Protein AF-A9WNI6-F1 (afdb_monomer_lite)

InterPro domains:
  IPR001867 OmpR/PhoB-type DNA-binding domain [PF00486] (1-28)
  IPR001867 OmpR/PhoB-type DNA-binding domain [PS51755] (1-30)
  IPR016032 Signal transduction response regulator, C-terminal effector [SSF46894] (1-29)
  IPR036388 Winged helix-like DNA-binding domain superfamily [G3DSA:1.10.10.10] (1-31)

Organism: Renibacterium salmoninarum (strain ATCC 33209 / DSM 20767 / JCM 11484 / NBRC 15589 / NCIMB 2235) (NCBI:txid288705)

Sequence (41 aa):
MHVRRLRAKLGSDHENLISTVRNVGYRLTLMRVPDEELSEA

Secondary structure (DSSP, 8-state):
-HHHHHHHHH-GGGGGGEEEETTTEEEE----S-TTSSS--

Radius of gyration: 11.34 Å; chains: 1; bounding box: 24×24×27 Å
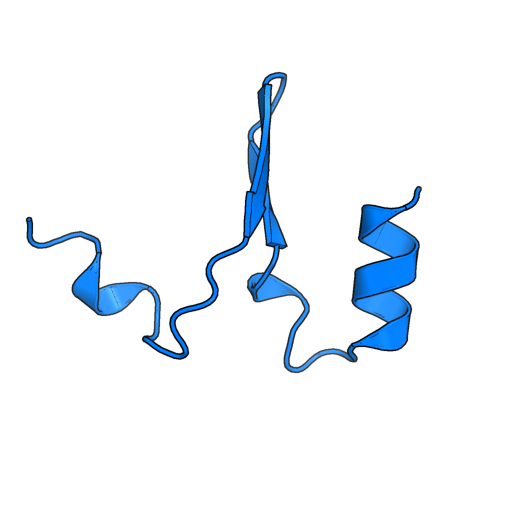
Structure (mmCIF, N/CA/C/O backbone):
data_AF-A9WNI6-F1
#
_entry.id   AF-A9WNI6-F1
#
loop_
_atom_site.group_PDB
_atom_site.id
_atom_site.type_symbol
_atom_site.label_atom_id
_atom_site.label_alt_id
_atom_site.label_comp_id
_atom_site.label_asym_id
_atom_site.label_entity_id
_atom_site.label_seq_id
_atom_site.pdbx_PDB_ins_code
_atom_site.Cartn_x
_atom_site.Cartn_y
_atom_site.Cartn_z
_atom_site.occupancy
_atom_site.B_iso_or_equiv
_atom_site.auth_seq_id
_atom_site.auth_comp_id
_atom_site.auth_asym_id
_atom_site.auth_atom_id
_atom_site.pdbx_PDB_model_num
ATOM 1 N N . MET A 1 1 ? 7.174 9.172 5.426 1.00 81.12 1 MET A N 1
ATOM 2 C CA . MET A 1 1 ? 6.579 9.765 6.649 1.00 81.12 1 MET A CA 1
ATOM 3 C C . MET A 1 1 ? 5.063 9.910 6.531 1.00 81.12 1 MET A C 1
ATOM 5 O O . MET A 1 1 ? 4.373 9.340 7.363 1.00 81.12 1 MET A O 1
ATOM 9 N N . HIS A 1 2 ? 4.537 10.549 5.476 1.00 85.31 2 HIS A N 1
ATOM 10 C CA . HIS A 1 2 ? 3.085 10.687 5.258 1.00 85.31 2 HIS A CA 1
ATOM 11 C C . HIS A 1 2 ? 2.313 9.355 5.308 1.00 85.31 2 HIS A C 1
ATOM 13 O O . HIS A 1 2 ? 1.371 9.243 6.080 1.00 85.31 2 HIS A O 1
ATOM 19 N N . VAL A 1 3 ? 2.780 8.307 4.618 1.00 81.69 3 VAL A N 1
ATOM 20 C CA . VAL A 1 3 ? 2.138 6.974 4.656 1.00 81.69 3 VAL A CA 1
ATOM 21 C C . VAL A 1 3 ? 2.239 6.289 6.024 1.00 81.69 3 VAL A C 1
ATOM 23 O O . VAL A 1 3 ? 1.280 5.677 6.473 1.00 81.69 3 VAL A O 1
ATOM 26 N N . ARG A 1 4 ? 3.352 6.455 6.753 1.00 83.44 4 ARG A N 1
ATOM 27 C CA . ARG A 1 4 ? 3.485 5.925 8.125 1.00 83.44 4 ARG A CA 1
ATOM 28 C C . ARG A 1 4 ? 2.529 6.617 9.101 1.00 83.44 4 ARG A C 1
ATOM 30 O O . ARG A 1 4 ? 1.925 5.955 9.933 1.00 83.44 4 ARG A O 1
ATOM 37 N N . ARG A 1 5 ? 2.361 7.939 8.974 1.00 86.75 5 ARG A N 1
ATOM 38 C CA . ARG A 1 5 ? 1.410 8.713 9.785 1.00 86.75 5 ARG A CA 1
ATOM 39 C C . ARG A 1 5 ? -0.042 8.382 9.426 1.00 86.75 5 ARG A C 1
ATOM 41 O O . ARG A 1 5 ? -0.883 8.392 10.311 1.00 86.75 5 ARG A O 1
ATOM 48 N N . LEU A 1 6 ? -0.328 8.085 8.157 1.00 83.31 6 LEU A N 1
ATOM 49 C CA . LEU A 1 6 ? -1.639 7.599 7.722 1.00 83.31 6 LEU A CA 1
ATOM 50 C C . LEU A 1 6 ? -1.961 6.229 8.332 1.00 83.31 6 LEU A C 1
ATOM 52 O O . LEU A 1 6 ? -3.025 6.100 8.923 1.00 83.31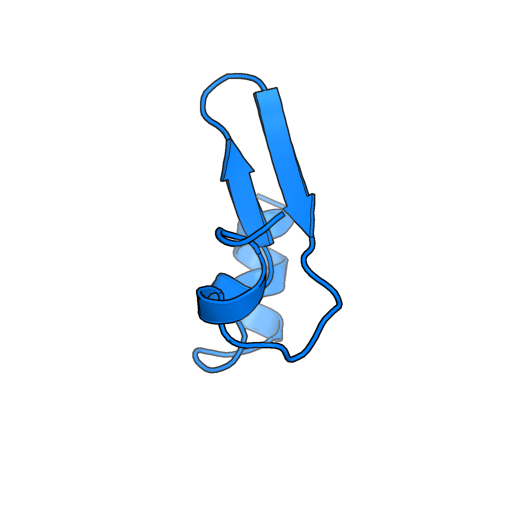 6 LEU A O 1
ATOM 56 N N . ARG A 1 7 ? -1.033 5.260 8.294 1.00 81.00 7 ARG A N 1
ATOM 57 C CA . ARG A 1 7 ? -1.207 3.945 8.951 1.00 81.00 7 ARG A CA 1
ATOM 58 C C . ARG A 1 7 ? -1.503 4.080 10.449 1.00 81.00 7 ARG A C 1
ATOM 60 O O . ARG A 1 7 ? -2.497 3.554 10.926 1.00 81.00 7 ARG A O 1
ATOM 67 N N . ALA A 1 8 ? -0.739 4.919 11.152 1.00 82.12 8 ALA A N 1
ATOM 68 C CA . ALA A 1 8 ? -0.973 5.196 12.571 1.00 82.12 8 ALA A CA 1
ATOM 69 C C . ALA A 1 8 ? -2.336 5.858 12.867 1.00 82.12 8 ALA A C 1
ATOM 71 O O . ALA A 1 8 ? -2.859 5.709 13.966 1.00 82.12 8 ALA A O 1
ATOM 72 N N . LYS A 1 9 ? -2.906 6.606 11.911 1.00 83.69 9 LYS A N 1
ATOM 73 C CA . LYS A 1 9 ? -4.233 7.234 12.043 1.00 83.69 9 LYS A CA 1
ATOM 74 C C . LYS A 1 9 ? -5.386 6.293 11.692 1.00 83.69 9 LYS A C 1
ATOM 76 O O . LYS A 1 9 ? -6.473 6.469 12.224 1.00 83.69 9 LYS A O 1
ATOM 81 N N . LEU A 1 10 ? -5.163 5.360 10.771 1.00 76.19 10 LEU A N 1
ATOM 82 C CA . LEU A 1 10 ? -6.167 4.416 10.276 1.00 76.19 10 LEU A CA 1
ATOM 83 C C . LEU A 1 10 ? -6.303 3.166 11.168 1.00 76.19 10 LEU A C 1
ATOM 85 O O . LEU A 1 10 ? -7.300 2.453 11.068 1.00 76.19 10 LEU A O 1
ATOM 89 N N . GLY A 1 11 ? -5.334 2.934 12.058 1.00 73.19 11 GLY A N 1
ATOM 90 C CA . GLY A 1 11 ? -5.311 1.778 12.952 1.00 73.19 11 GLY A CA 1
ATOM 91 C C . GLY A 1 11 ? -4.821 0.502 12.262 1.00 73.19 11 GLY A C 1
ATOM 92 O O . GLY A 1 11 ? -4.670 0.458 11.039 1.00 73.19 11 GLY A O 1
ATOM 93 N N . SER A 1 12 ? -4.578 -0.539 13.066 1.00 68.94 12 SER A N 1
ATOM 94 C CA . SER A 1 12 ? -4.086 -1.861 12.633 1.00 68.94 12 SER A CA 1
ATOM 95 C C . SER A 1 12 ? -4.922 -2.484 11.516 1.00 68.94 12 SER A C 1
ATOM 97 O O . SER A 1 12 ? -4.391 -3.158 10.639 1.00 68.94 12 SER A O 1
ATOM 99 N N . ASP A 1 13 ? -6.222 -2.209 11.523 1.00 70.69 13 ASP A N 1
ATOM 100 C CA . ASP A 1 13 ? -7.208 -2.847 10.648 1.00 70.69 13 ASP A CA 1
ATOM 101 C C . ASP A 1 13 ? -7.070 -2.407 9.182 1.00 70.69 13 ASP A C 1
ATOM 103 O O . ASP A 1 13 ? -7.558 -3.070 8.271 1.00 70.69 13 ASP A O 1
ATOM 107 N N . HIS A 1 14 ? -6.380 -1.290 8.946 1.00 71.12 14 HIS A N 1
ATOM 108 C CA . HIS A 1 14 ? -6.294 -0.630 7.646 1.00 71.12 14 HIS A CA 1
ATOM 109 C C . HIS A 1 14 ? -4.844 -0.381 7.199 1.00 71.12 14 HIS A C 1
ATOM 111 O O . HIS A 1 14 ? -4.611 0.317 6.207 1.00 71.12 14 HIS A O 1
ATOM 117 N N . GLU A 1 15 ? -3.844 -0.945 7.889 1.00 70.38 15 GLU A N 1
ATOM 118 C CA . GLU A 1 15 ? -2.433 -0.759 7.514 1.00 70.38 15 GLU A CA 1
ATOM 119 C C . GLU A 1 15 ? -2.095 -1.359 6.143 1.00 70.38 15 GLU A C 1
ATOM 121 O O . GLU A 1 15 ? -1.233 -0.828 5.428 1.00 70.38 15 GLU A O 1
ATOM 126 N N . ASN A 1 16 ? -2.824 -2.412 5.767 1.00 74.50 16 ASN A N 1
ATOM 127 C CA . ASN A 1 16 ? -2.668 -3.135 4.508 1.00 74.50 16 ASN A CA 1
ATOM 128 C C . ASN A 1 16 ? -3.312 -2.427 3.305 1.00 74.50 16 ASN A C 1
ATOM 130 O O . ASN A 1 16 ? -2.976 -2.760 2.174 1.00 74.50 16 ASN A O 1
ATOM 134 N N . LEU A 1 17 ? -4.144 -1.393 3.512 1.00 79.38 17 LEU A N 1
ATOM 135 C CA . LEU A 1 17 ? -4.760 -0.639 2.406 1.00 79.38 17 LEU A CA 1
ATOM 136 C C . LEU A 1 17 ? -3.735 0.102 1.535 1.00 79.38 17 LEU A C 1
ATOM 138 O O . LEU A 1 17 ? -4.013 0.430 0.380 1.00 79.38 17 LEU A O 1
ATOM 142 N N . ILE A 1 18 ? -2.565 0.421 2.100 1.00 85.50 18 ILE A N 1
ATOM 143 C CA . ILE A 1 18 ? -1.506 1.152 1.404 1.00 85.50 18 ILE A CA 1
ATOM 144 C C . ILE A 1 18 ? -0.296 0.239 1.239 1.00 85.50 18 ILE A C 1
ATOM 146 O O . ILE A 1 18 ? 0.530 0.118 2.151 1.00 85.50 18 ILE A O 1
ATOM 150 N N . SER A 1 19 ? -0.145 -0.355 0.059 1.00 85.25 19 SER A N 1
ATOM 151 C CA . SER A 1 19 ? 1.006 -1.194 -0.274 1.00 85.25 19 SER A CA 1
ATOM 152 C C . SER A 1 19 ? 2.203 -0.337 -0.687 1.00 85.25 19 SER A C 1
ATOM 154 O O . SER A 1 19 ? 2.071 0.695 -1.353 1.00 85.25 19 SER A O 1
ATOM 156 N N . THR A 1 20 ? 3.401 -0.775 -0.299 1.00 86.88 20 THR A N 1
ATOM 157 C CA . THR A 1 20 ? 4.656 -0.082 -0.624 1.00 86.88 20 THR A CA 1
ATOM 158 C C . THR A 1 20 ? 5.323 -0.796 -1.787 1.00 86.88 20 THR A C 1
ATOM 160 O O . THR A 1 20 ? 5.672 -1.966 -1.659 1.00 86.88 20 THR A O 1
ATOM 163 N N . VAL A 1 21 ? 5.538 -0.104 -2.902 1.00 88.25 21 VAL A N 1
ATOM 164 C CA . VAL A 1 21 ? 6.282 -0.649 -4.040 1.00 88.25 21 VAL A CA 1
ATOM 165 C C . VAL A 1 21 ? 7.708 -0.120 -3.965 1.00 88.25 21 VAL A C 1
ATOM 167 O O . VAL A 1 21 ? 7.946 1.091 -4.041 1.00 88.25 21 VAL A O 1
ATOM 170 N N . ARG A 1 22 ? 8.668 -1.030 -3.771 1.00 90.94 22 ARG A N 1
ATOM 171 C CA . ARG A 1 22 ? 10.077 -0.677 -3.568 1.00 90.94 22 ARG A CA 1
ATOM 172 C C . ARG A 1 22 ? 10.582 0.124 -4.771 1.00 90.94 22 ARG A C 1
ATOM 174 O O . ARG A 1 22 ? 10.418 -0.309 -5.903 1.00 90.94 22 ARG A O 1
ATOM 181 N N . ASN A 1 23 ? 11.163 1.297 -4.509 1.00 87.75 23 ASN A N 1
ATOM 182 C CA . ASN A 1 23 ? 11.689 2.225 -5.521 1.00 87.75 23 ASN A CA 1
ATOM 183 C C . ASN A 1 23 ? 10.658 2.831 -6.498 1.00 87.75 23 ASN A C 1
ATOM 185 O O . ASN A 1 23 ? 11.067 3.566 -7.389 1.00 87.75 23 ASN A O 1
ATOM 189 N N . VAL A 1 24 ? 9.355 2.584 -6.323 1.00 93.06 24 VAL A N 1
ATOM 190 C CA . VAL A 1 24 ? 8.306 3.114 -7.217 1.00 93.06 24 VAL A CA 1
ATOM 191 C C . VAL A 1 24 ? 7.379 4.071 -6.477 1.00 93.06 24 VAL A C 1
ATOM 193 O O . VAL A 1 24 ? 7.117 5.169 -6.953 1.00 93.06 24 VAL A O 1
ATOM 196 N N . GLY A 1 25 ? 6.891 3.688 -5.297 1.00 89.06 25 GLY A N 1
ATOM 197 C CA . GLY A 1 25 ? 5.951 4.520 -4.551 1.00 89.06 25 GLY A CA 1
ATOM 198 C C . GLY A 1 25 ? 4.937 3.705 -3.763 1.00 89.06 25 GLY A C 1
ATOM 199 O O . GLY A 1 25 ? 5.291 2.723 -3.110 1.00 89.06 25 GLY A O 1
ATOM 200 N N . TYR A 1 26 ? 3.678 4.138 -3.800 1.00 87.81 26 TYR A N 1
ATOM 201 C CA . TYR A 1 26 ? 2.593 3.572 -3.002 1.00 87.81 26 TYR A CA 1
ATOM 202 C C . TYR A 1 26 ? 1.379 3.273 -3.872 1.00 87.81 26 TYR A C 1
ATOM 204 O O . TYR A 1 26 ? 1.090 4.013 -4.812 1.00 87.81 26 TYR A O 1
ATOM 212 N N . ARG A 1 27 ? 0.659 2.210 -3.520 1.00 83.88 27 ARG A N 1
ATOM 213 C CA . ARG A 1 27 ? -0.624 1.847 -4.122 1.00 83.88 27 ARG A CA 1
ATOM 214 C C . ARG A 1 27 ? -1.690 1.886 -3.040 1.00 83.88 27 ARG A C 1
ATOM 216 O O . ARG A 1 27 ? -1.451 1.377 -1.949 1.00 83.88 27 ARG A O 1
ATOM 223 N N . LEU A 1 28 ? -2.821 2.514 -3.337 1.00 84.44 28 LEU A N 1
ATOM 224 C CA . LEU A 1 28 ? -3.993 2.510 -2.472 1.00 84.44 28 LEU A CA 1
ATOM 225 C C . LEU A 1 28 ? -5.016 1.553 -3.077 1.00 84.44 28 LEU A C 1
ATOM 227 O O . LEU A 1 28 ? -5.517 1.811 -4.172 1.00 84.44 28 LEU A O 1
ATOM 231 N N . THR A 1 29 ? -5.321 0.475 -2.368 1.00 72.62 29 THR A N 1
ATOM 232 C CA . THR A 1 29 ? -6.388 -0.444 -2.760 1.00 72.62 29 THR A CA 1
ATOM 233 C C . THR A 1 29 ? -7.650 0.004 -2.031 1.00 72.62 29 THR A C 1
ATOM 235 O O . THR A 1 29 ? -7.795 -0.198 -0.831 1.00 72.62 29 THR A O 1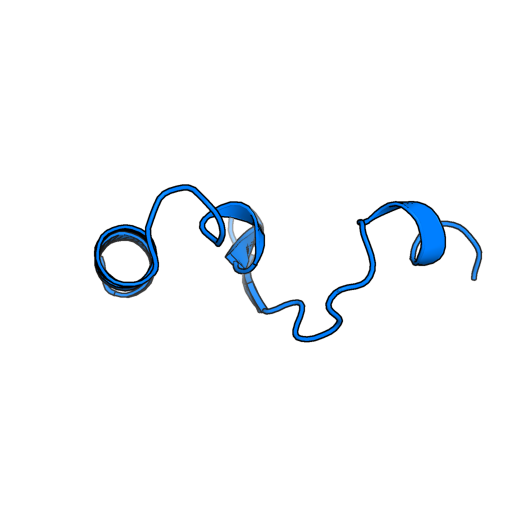
ATOM 238 N N . LEU A 1 30 ? -8.531 0.716 -2.742 1.00 69.44 30 LEU A N 1
ATOM 239 C CA . LEU A 1 30 ? -9.811 1.205 -2.199 1.00 69.44 30 LEU A CA 1
ATOM 240 C C . LEU A 1 30 ? -10.917 0.143 -2.223 1.00 69.44 30 LEU A C 1
ATOM 242 O O . LEU A 1 30 ? -12.005 0.370 -1.697 1.00 69.44 30 LEU A O 1
ATOM 246 N N . MET A 1 31 ? -10.653 -1.009 -2.832 1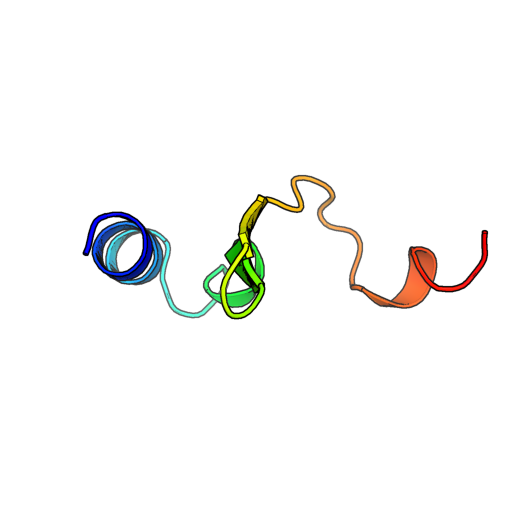.00 56.09 31 MET A N 1
ATOM 247 C CA . MET A 1 31 ? -11.563 -2.138 -2.804 1.00 56.09 31 MET A CA 1
ATOM 248 C C . MET A 1 31 ? -11.396 -2.811 -1.440 1.00 56.09 31 MET A C 1
ATOM 250 O O . MET A 1 31 ? -10.319 -3.307 -1.125 1.00 56.09 31 MET A O 1
ATOM 254 N N . ARG A 1 32 ? -12.454 -2.851 -0.621 1.00 59.03 32 ARG A N 1
ATOM 255 C CA . ARG A 1 32 ? -12.549 -3.754 0.543 1.00 59.03 32 ARG A CA 1
ATOM 256 C C . ARG A 1 32 ? -12.738 -5.197 0.058 1.00 59.03 32 ARG A C 1
ATOM 258 O O . ARG A 1 32 ? -13.627 -5.906 0.512 1.00 59.03 32 ARG A O 1
ATOM 265 N N . VAL A 1 33 ? -11.954 -5.574 -0.933 1.00 51.12 33 VAL A N 1
ATOM 266 C CA . VAL A 1 33 ? -11.854 -6.918 -1.444 1.00 51.12 33 VAL A CA 1
ATOM 267 C C . VAL A 1 33 ? -10.519 -7.406 -0.916 1.00 51.12 33 VAL A C 1
ATOM 269 O O . VAL A 1 33 ? -9.502 -6.755 -1.171 1.00 51.12 33 VAL A O 1
ATOM 272 N N . PRO A 1 34 ? -10.524 -8.449 -0.068 1.00 56.22 34 PRO A N 1
ATOM 273 C CA . PRO A 1 34 ? -9.297 -9.121 0.324 1.00 56.22 34 PRO A CA 1
ATOM 274 C C . PRO A 1 34 ? -8.490 -9.394 -0.943 1.00 56.22 34 PRO A C 1
ATOM 276 O O . PRO A 1 34 ? -9.084 -9.704 -1.972 1.00 56.22 34 PRO A O 1
ATOM 279 N N . ASP A 1 35 ? -7.165 -9.285 -0.878 1.00 55.94 35 ASP A N 1
ATOM 280 C CA . ASP A 1 35 ? -6.243 -9.428 -2.016 1.00 55.94 35 ASP A CA 1
ATOM 281 C C . ASP A 1 35 ? -6.383 -10.753 -2.826 1.00 55.94 35 ASP A C 1
ATOM 283 O O . AS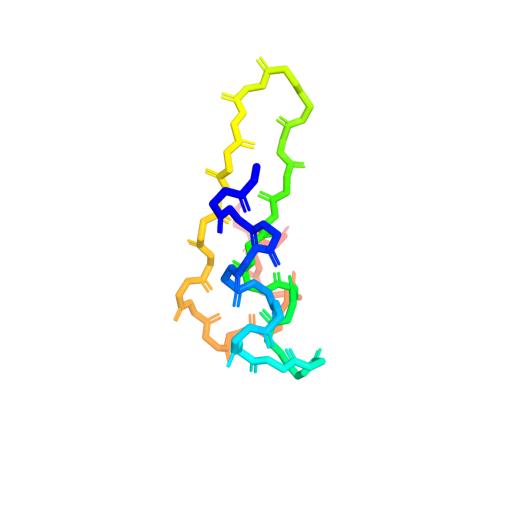P A 1 35 ? -5.635 -10.970 -3.776 1.00 55.94 35 ASP A O 1
ATOM 287 N N . GLU A 1 36 ? -7.342 -11.624 -2.495 1.00 55.28 36 GLU A N 1
ATOM 288 C CA . GLU A 1 36 ? -7.701 -12.854 -3.204 1.00 55.28 36 GLU A CA 1
ATOM 289 C C . GLU A 1 36 ? -8.360 -12.641 -4.584 1.00 55.28 36 GLU A C 1
ATOM 291 O O . GLU A 1 36 ? -8.151 -13.485 -5.444 1.00 55.28 36 GLU A O 1
ATOM 296 N N . GLU A 1 37 ? -9.083 -11.544 -4.868 1.00 53.38 37 GLU A N 1
ATOM 297 C CA . GLU A 1 37 ? -9.750 -11.387 -6.191 1.00 53.38 37 GLU A CA 1
ATOM 298 C C . GLU A 1 37 ? -8.906 -10.660 -7.259 1.00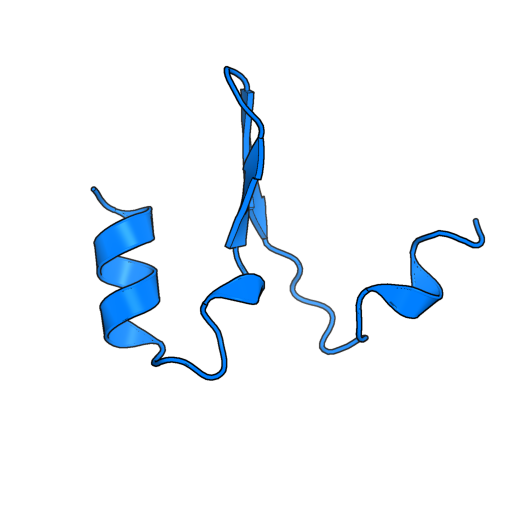 53.38 37 GLU A C 1
ATOM 300 O O . GLU A 1 37 ? -9.292 -10.609 -8.423 1.00 53.38 37 GLU A O 1
ATOM 305 N N . LEU A 1 38 ? -7.751 -10.077 -6.911 1.00 56.75 38 LEU A N 1
ATOM 306 C CA . LEU A 1 38 ? -6.925 -9.311 -7.866 1.00 56.75 38 LEU A CA 1
ATOM 307 C C . LEU A 1 38 ? -5.801 -10.134 -8.519 1.00 56.75 38 LEU A C 1
ATOM 309 O O . LEU A 1 38 ? -5.076 -9.604 -9.361 1.00 56.75 38 LEU A O 1
ATOM 313 N N . SER A 1 39 ? -5.641 -11.408 -8.143 1.00 55.50 39 SER A N 1
ATOM 314 C CA . SER A 1 39 ? -4.716 -12.350 -8.796 1.00 55.50 39 SER A CA 1
ATOM 315 C C . SER A 1 39 ? -5.371 -13.172 -9.914 1.00 55.50 39 SER A C 1
ATOM 317 O O . SER A 1 39 ? -4.668 -13.902 -10.612 1.00 55.50 39 SER A O 1
ATOM 319 N N . GLU A 1 40 ? -6.683 -13.026 -10.113 1.00 46.44 40 GLU A N 1
ATOM 320 C CA . GLU A 1 40 ? -7.469 -13.753 -11.111 1.00 46.44 40 GLU A CA 1
ATOM 321 C C . GLU A 1 40 ? -8.080 -12.776 -12.137 1.00 46.44 40 GLU A C 1
ATOM 323 O O . GLU A 1 40 ? -9.294 -12.645 -12.270 1.00 46.44 40 GLU A O 1
ATOM 328 N N . ALA A 1 41 ? -7.221 -12.034 -12.846 1.00 44.75 41 ALA A N 1
ATOM 329 C CA . ALA A 1 41 ? -7.578 -11.283 -14.055 1.00 44.75 41 ALA A CA 1
ATOM 330 C C . ALA A 1 41 ? -6.387 -11.172 -15.016 1.00 44.75 41 ALA A C 1
ATOM 332 O O . ALA A 1 41 ? -5.279 -10.813 -14.551 1.00 44.75 41 ALA A O 1
#

pLDDT: mean 73.86, std 13.73, range [44.75, 93.06]

Foldseek 3Di:
DVLVVVDVVVDPVCNVQWDADPPPGIDGDPDPPPPVPVVPD